Protein AF-A0A2G2PEE1-F1 (afdb_monomer)

Nearest PDB structures (foldseek):
  2o03-assembly1_A-2  TM=8.517E-01  e=1.850E+00  Mycobacterium tuberculosis
  2lbf-assembly1_B  TM=7.719E-01  e=1.071E+00  Homo sapiens
  1mzb-assembly1_A  TM=7.634E-01  e=1.639E+00  Pseudomonas aeruginosa
  5okz-assembly2_H  TM=4.747E-01  e=6.619E+00  Saccharomyces cerevisiae S288C

Secondary structure (DSSP, 8-state):
----S-STTTTTTS---HHHHHHHHHHHHHHHHHHHTTT---HHHHHHHHHHTT----HHHHHHHHHHTT---TT----

Radius of gyration: 13.45 Å; Cα contacts (8 Å, |Δi|>4): 54; chains: 1; bounding box: 31×38×3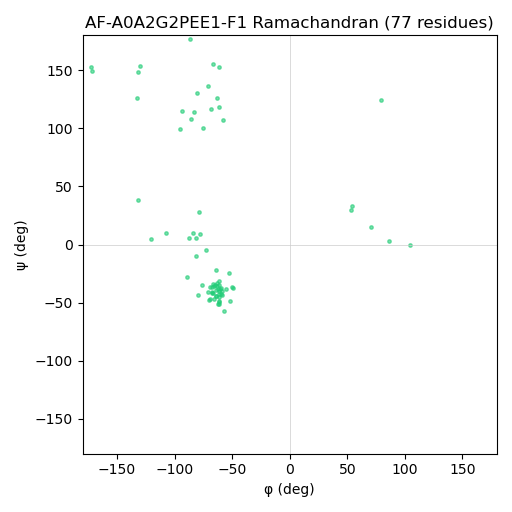0 Å

Solvent-accessible surface area (backbone atoms only — not comparable to full-atom values): 4936 Å² total; per-residue (Å²): 133,89,86,76,90,67,70,84,68,66,79,79,82,61,92,71,48,74,70,49,51,53,49,53,57,50,47,52,55,51,49,50,52,26,55,76,47,74,42,44,48,34,54,74,51,46,50,48,56,37,44,76,76,67,47,87,72,58,67,68,58,49,42,49,53,31,57,78,67,72,58,64,14,71,85,67,80,86,127

Sequence (79 aa):
MKVHRSGYYQWLKKPVSNRELENQELLIKIKEAYQDSNGIYGHRNILKDLKEIGIHVNKKRVARLMSEASLYGVGTYKT

pLDDT: mean 77.16, std 18.82, range [32.75, 93.69]

Mean predicted aligned error: 8.74 Å

Foldseek 3Di:
DDDDPPPPCPVPPDPQDPVNVVLVVVLVLLVVVCVVVVLQDDLVVSCVVCVVVVRDDDSVSSNVSCVVVVRGHPPDDDD

Structure (mmCIF, N/CA/C/O backbone):
data_AF-A0A2G2PEE1-F1
#
_entry.id   AF-A0A2G2PEE1-F1
#
loop_
_atom_site.group_PDB
_atom_site.id
_atom_site.type_symbol
_atom_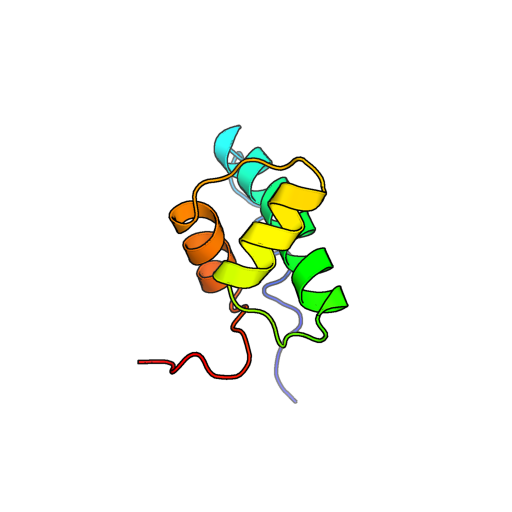site.label_atom_id
_atom_site.label_alt_id
_atom_site.label_comp_id
_atom_site.label_asym_id
_atom_site.label_entity_id
_atom_site.label_seq_id
_atom_site.pdbx_PDB_ins_code
_atom_site.Cartn_x
_atom_site.Cartn_y
_atom_site.Cartn_z
_atom_site.occupancy
_atom_site.B_iso_or_equiv
_atom_site.auth_seq_id
_atom_site.auth_comp_id
_atom_site.auth_asym_id
_atom_site.auth_atom_id
_atom_site.pdbx_PDB_model_num
ATOM 1 N N . MET A 1 1 ? 12.762 -25.566 -0.033 1.00 40.47 1 MET A N 1
ATOM 2 C CA . MET A 1 1 ? 11.932 -25.284 1.165 1.00 40.47 1 MET A CA 1
ATOM 3 C C . MET A 1 1 ? 11.971 -23.780 1.413 1.00 40.47 1 MET A C 1
ATOM 5 O O . MET A 1 1 ? 13.025 -23.227 1.138 1.00 40.47 1 MET A O 1
ATOM 9 N N . LYS A 1 2 ? 10.909 -23.198 2.005 1.00 32.75 2 LYS A N 1
ATOM 10 C CA . LYS A 1 2 ? 10.934 -21.945 2.803 1.00 32.75 2 LYS A CA 1
ATOM 11 C C . LYS A 1 2 ? 10.977 -20.634 2.001 1.00 32.75 2 LYS A C 1
ATOM 13 O O . LYS A 1 2 ? 11.911 -20.434 1.252 1.00 32.75 2 LYS A O 1
ATOM 18 N N . VAL A 1 3 ? 10.090 -19.647 2.137 1.00 42.22 3 VAL A N 1
ATOM 19 C CA . VAL A 1 3 ? 8.851 -19.340 2.900 1.00 42.22 3 VAL A CA 1
ATOM 20 C C . VAL A 1 3 ? 8.376 -17.987 2.279 1.00 42.22 3 VAL A C 1
ATOM 22 O O . VAL A 1 3 ? 9.225 -17.245 1.809 1.00 42.22 3 VAL A O 1
ATOM 25 N N . HIS A 1 4 ? 7.125 -17.515 2.213 1.00 35.91 4 HIS A N 1
ATOM 26 C CA . HIS A 1 4 ? 5.827 -17.952 2.720 1.00 35.91 4 HIS A CA 1
ATOM 27 C C . HIS A 1 4 ? 4.731 -17.045 2.101 1.00 35.91 4 HIS A C 1
ATOM 29 O O . HIS A 1 4 ? 4.942 -15.847 1.933 1.00 35.91 4 HIS A O 1
ATOM 35 N N . ARG A 1 5 ? 3.516 -17.562 1.877 1.00 46.56 5 ARG A N 1
ATOM 36 C CA . ARG A 1 5 ? 2.312 -16.767 1.534 1.00 46.56 5 ARG A CA 1
ATOM 37 C C . ARG A 1 5 ? 1.688 -16.094 2.776 1.00 46.56 5 ARG A C 1
ATOM 39 O O . ARG A 1 5 ? 0.476 -15.935 2.849 1.00 46.56 5 ARG A O 1
ATOM 46 N N . SER A 1 6 ? 2.480 -15.787 3.807 1.00 40.97 6 SER A N 1
ATOM 47 C CA . SER A 1 6 ? 1.964 -15.646 5.182 1.00 40.97 6 SER A CA 1
ATOM 48 C C . SER A 1 6 ? 1.886 -14.242 5.758 1.00 40.97 6 SER A C 1
ATOM 50 O O . SER A 1 6 ? 1.628 -14.118 6.948 1.00 40.97 6 SER A O 1
ATOM 52 N N . GLY A 1 7 ? 2.089 -13.192 4.968 1.00 39.12 7 GLY A N 1
ATOM 53 C CA . GLY A 1 7 ? 1.734 -11.833 5.402 1.00 39.12 7 GLY A CA 1
ATOM 54 C C . GLY A 1 7 ? 0.293 -11.458 5.045 1.00 39.12 7 GLY A C 1
ATOM 55 O O . GLY A 1 7 ? -0.342 -10.674 5.742 1.00 39.12 7 GLY A O 1
ATOM 56 N N . TYR A 1 8 ? -0.241 -12.060 3.976 1.00 46.44 8 TYR A N 1
ATOM 57 C CA . TYR A 1 8 ? -1.463 -11.622 3.293 1.00 46.44 8 TYR A CA 1
ATOM 58 C C . TYR A 1 8 ? -2.737 -11.698 4.159 1.00 46.44 8 TYR A C 1
ATOM 60 O O . TYR A 1 8 ? -3.677 -10.952 3.91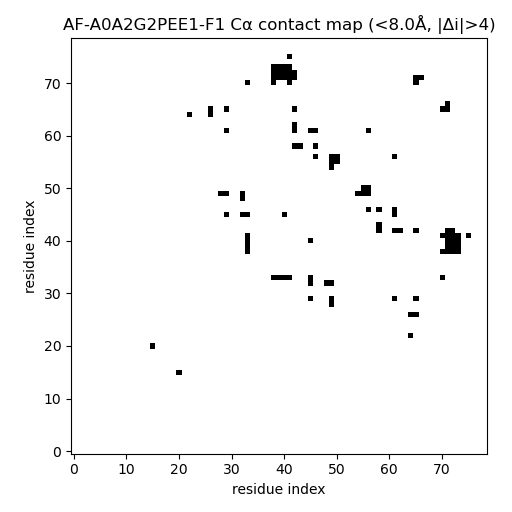6 1.00 46.44 8 TYR A O 1
ATOM 68 N N . TYR A 1 9 ? -2.746 -12.525 5.211 1.00 39.91 9 TYR A N 1
ATOM 69 C CA . TYR A 1 9 ? -3.901 -12.699 6.103 1.00 39.91 9 TYR A CA 1
ATOM 70 C C . TYR A 1 9 ? -3.627 -12.350 7.577 1.00 39.91 9 TYR A C 1
ATOM 72 O O . TYR A 1 9 ? -4.500 -12.545 8.417 1.00 39.91 9 TYR A O 1
ATOM 80 N N . GLN A 1 10 ? -2.445 -11.843 7.949 1.00 36.75 10 GLN A N 1
ATOM 81 C CA . GLN A 1 10 ? -2.064 -11.771 9.373 1.00 36.75 10 GLN A CA 1
ATOM 82 C C . GLN A 1 10 ? -2.651 -10.570 10.146 1.00 36.75 10 GLN A C 1
ATOM 84 O O . GLN A 1 10 ? -2.621 -10.553 11.373 1.00 36.75 10 GLN A O 1
ATOM 89 N N . TRP A 1 11 ? -3.269 -9.609 9.456 1.00 49.03 11 TRP A N 1
ATOM 90 C CA . TRP A 1 11 ? -3.999 -8.471 10.041 1.00 49.03 11 TRP A CA 1
ATOM 91 C C . TRP A 1 11 ? -5.359 -8.816 10.691 1.00 49.03 11 TRP A C 1
ATOM 93 O O . TRP A 1 11 ? -5.995 -7.958 11.296 1.00 49.03 11 TRP A O 1
ATOM 103 N N . LEU A 1 12 ? -5.811 -10.071 10.602 1.00 46.91 12 LEU A N 1
ATOM 104 C CA . LEU A 1 12 ? -7.194 -10.495 10.879 1.00 46.91 12 LEU A CA 1
ATOM 105 C C . LEU A 1 12 ? -7.584 -10.630 12.368 1.00 46.91 12 LEU A C 1
ATOM 107 O O . LEU A 1 12 ? -8.650 -11.162 12.662 1.00 46.91 12 LEU A O 1
ATOM 111 N N . LYS A 1 13 ? -6.755 -10.202 13.332 1.00 44.84 13 LYS A N 1
ATOM 112 C CA . LYS A 1 13 ? -6.994 -10.478 14.769 1.00 44.84 13 LYS A CA 1
ATOM 113 C C . LYS A 1 13 ? -6.876 -9.272 15.711 1.00 44.84 13 LYS A C 1
ATOM 115 O O . LYS A 1 13 ? -6.408 -9.412 16.839 1.00 44.84 13 LYS A O 1
ATOM 120 N N . LYS A 1 14 ? -7.329 -8.089 15.296 1.00 56.69 14 LYS A N 1
ATOM 121 C CA . LYS A 1 14 ? -7.676 -7.004 16.234 1.00 56.69 14 LYS A CA 1
ATOM 122 C C . LYS A 1 14 ? -9.051 -6.438 15.877 1.00 56.69 14 LYS A C 1
ATOM 124 O O . LYS A 1 14 ? -9.380 -6.449 14.692 1.00 56.69 14 LYS A O 1
ATOM 129 N N . PRO A 1 15 ? -9.849 -5.955 16.851 1.00 60.69 15 PRO A N 1
ATOM 130 C CA . PRO A 1 15 ? -11.056 -5.199 16.540 1.00 60.69 15 PRO A CA 1
ATOM 131 C C . PRO A 1 15 ? -10.637 -3.995 15.696 1.00 60.69 15 PRO A C 1
ATOM 133 O O . PRO A 1 15 ? -9.933 -3.094 16.154 1.00 60.69 15 PRO A O 1
ATOM 136 N N . VAL A 1 16 ? -10.972 -4.066 14.415 1.00 62.41 16 VAL A N 1
ATOM 137 C CA . VAL A 1 16 ? -10.601 -3.085 13.406 1.00 62.41 16 VAL A CA 1
ATOM 138 C C . VAL A 1 16 ? -11.362 -1.801 13.712 1.00 62.41 16 VAL A C 1
ATOM 140 O O . VAL A 1 16 ? -12.589 -1.779 13.713 1.00 62.41 16 VAL A O 1
ATOM 143 N N . SER A 1 17 ? -10.635 -0.727 14.023 1.00 77.19 17 SER A N 1
ATOM 144 C CA . SER A 1 17 ? -11.230 0.610 14.106 1.00 77.19 17 SER A CA 1
ATOM 145 C C . SER A 1 17 ? -11.793 0.995 12.734 1.00 77.19 17 SER A C 1
ATOM 147 O O . SER A 1 17 ? -11.241 0.574 11.718 1.00 77.19 17 SER A O 1
ATOM 149 N N . ASN A 1 18 ? -12.814 1.854 12.673 1.00 79.50 18 ASN A N 1
ATOM 150 C CA . ASN A 1 18 ? -13.342 2.379 11.403 1.00 79.50 18 ASN A CA 1
ATOM 151 C C . ASN A 1 18 ? -12.229 2.935 10.495 1.00 79.50 18 ASN A C 1
ATOM 153 O O . ASN A 1 18 ? -12.232 2.720 9.289 1.00 79.50 18 ASN A O 1
ATOM 157 N N . ARG A 1 19 ? -11.208 3.569 11.087 1.00 80.56 19 ARG A N 1
ATOM 158 C CA . ARG A 1 19 ? -10.025 4.048 10.354 1.00 80.56 19 ARG A CA 1
ATOM 159 C C . ARG A 1 19 ? -9.181 2.937 9.753 1.00 80.56 19 ARG A C 1
ATOM 161 O O . ARG A 1 19 ? -8.555 3.145 8.717 1.00 80.56 19 ARG A O 1
ATOM 168 N N . GLU A 1 20 ? -9.099 1.807 10.442 1.00 80.25 20 GLU A N 1
ATOM 169 C CA . GLU A 1 20 ? -8.384 0.650 9.936 1.00 80.25 20 GLU A CA 1
ATOM 170 C C . GLU A 1 20 ? -9.156 0.070 8.757 1.00 80.25 20 GLU A C 1
ATOM 172 O O . GLU A 1 20 ? -8.549 -0.063 7.708 1.00 80.25 20 GLU A O 1
ATOM 177 N N . LEU A 1 21 ? -10.479 -0.121 8.868 1.00 83.06 21 LEU A N 1
ATOM 178 C CA . LEU A 1 21 ? -11.344 -0.547 7.753 1.00 83.06 21 LEU A CA 1
ATOM 179 C C . LEU A 1 21 ? -11.173 0.335 6.509 1.00 83.06 21 LEU A C 1
ATOM 181 O O . LEU A 1 21 ? -10.892 -0.178 5.431 1.00 83.06 21 LEU A O 1
ATOM 185 N N . GLU A 1 22 ? -11.214 1.659 6.657 1.00 86.06 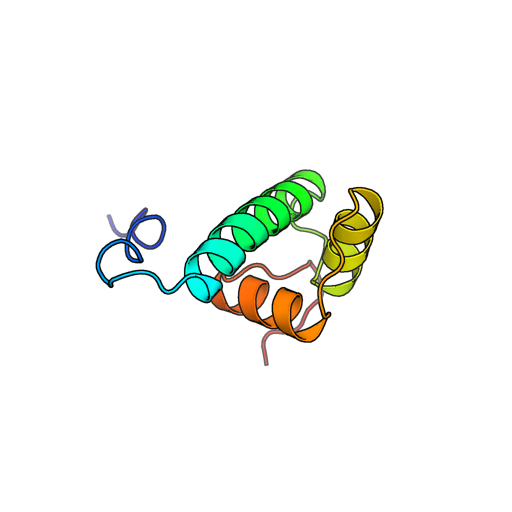22 GLU A N 1
ATOM 186 C CA . GLU A 1 22 ? -10.941 2.564 5.532 1.00 86.06 22 GLU A CA 1
ATOM 187 C C . GLU A 1 22 ? -9.526 2.385 4.955 1.00 86.06 22 GLU A C 1
ATOM 189 O O . GLU A 1 22 ? -9.317 2.499 3.749 1.00 86.06 22 GLU A O 1
ATOM 194 N N . ASN A 1 23 ? -8.519 2.147 5.806 1.00 88.00 23 ASN A N 1
ATOM 195 C CA . ASN A 1 23 ? -7.160 1.869 5.336 1.00 88.00 23 ASN A CA 1
ATOM 196 C C . ASN A 1 23 ? -7.101 0.542 4.575 1.00 88.00 23 ASN A C 1
ATOM 198 O O . ASN A 1 23 ? -6.354 0.454 3.605 1.00 88.00 23 ASN A O 1
ATOM 202 N N . GLN A 1 24 ? -7.877 -0.459 4.995 1.00 84.94 24 GLN A N 1
ATOM 203 C CA . GLN A 1 24 ? -7.992 -1.754 4.331 1.00 84.94 24 GLN A CA 1
ATOM 204 C C . GLN A 1 24 ? -8.553 -1.588 2.917 1.00 84.94 24 GLN A C 1
ATOM 206 O O . GLN A 1 24 ? -7.933 -2.036 1.953 1.00 84.94 24 GLN A O 1
ATOM 211 N N . GLU A 1 25 ? -9.677 -0.883 2.789 1.00 87.38 25 GLU A N 1
ATOM 212 C CA . GLU A 1 25 ? -10.313 -0.588 1.501 1.00 8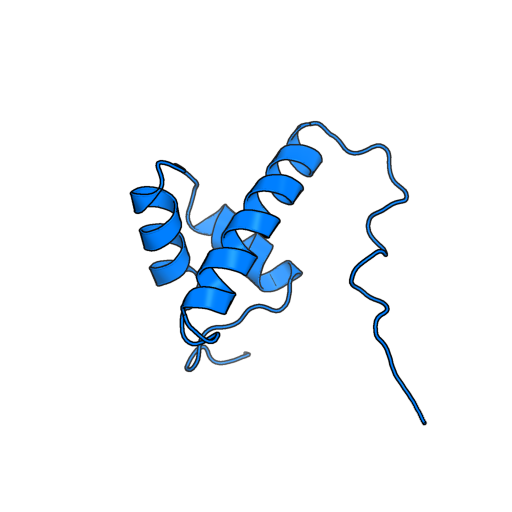7.38 25 GLU A CA 1
ATOM 213 C C . GLU A 1 25 ? -9.395 0.232 0.590 1.00 87.38 25 GLU A C 1
ATOM 215 O O . GLU A 1 25 ? -9.191 -0.104 -0.579 1.00 87.38 25 GLU A O 1
ATOM 220 N N . LEU A 1 26 ? -8.762 1.269 1.142 1.00 89.56 26 LEU A N 1
ATOM 221 C CA . LEU A 1 26 ? -7.809 2.090 0.404 1.00 89.56 26 LEU A CA 1
ATOM 222 C C . LEU A 1 26 ? -6.592 1.277 -0.053 1.00 89.56 26 LEU A C 1
ATOM 224 O O . LEU A 1 26 ? -6.091 1.481 -1.158 1.00 89.56 26 LEU A O 1
ATOM 228 N N . LEU A 1 27 ? -6.112 0.346 0.773 1.00 88.25 27 LEU A N 1
ATOM 229 C CA . LEU A 1 27 ? -4.979 -0.505 0.433 1.00 88.25 27 LEU A CA 1
ATOM 230 C C . LEU A 1 27 ? -5.307 -1.466 -0.717 1.00 88.25 27 LEU A C 1
ATOM 232 O O . LEU A 1 27 ? -4.426 -1.745 -1.530 1.00 88.25 27 LEU A O 1
ATOM 236 N N . ILE A 1 28 ? -6.550 -1.946 -0.817 1.00 88.31 28 ILE A N 1
ATOM 237 C CA . ILE A 1 28 ? -7.006 -2.753 -1.960 1.00 88.31 28 ILE A CA 1
ATOM 238 C C . ILE A 1 28 ? -6.893 -1.929 -3.246 1.00 88.31 28 ILE A C 1
ATOM 240 O O . ILE A 1 28 ? -6.237 -2.365 -4.188 1.00 88.31 28 ILE A O 1
ATOM 244 N N . LYS A 1 29 ? -7.413 -0.697 -3.246 1.00 89.88 29 LYS A N 1
ATOM 245 C CA . LYS A 1 29 ? -7.340 0.216 -4.401 1.00 89.88 29 LYS A CA 1
ATOM 246 C C . LYS A 1 29 ? -5.902 0.562 -4.796 1.00 89.88 29 LYS A C 1
ATOM 248 O O . LYS A 1 29 ? -5.567 0.594 -5.975 1.00 89.88 29 LYS A O 1
ATOM 253 N N . ILE A 1 30 ? -5.028 0.769 -3.810 1.00 88.50 30 ILE A N 1
ATOM 254 C CA . ILE A 1 30 ? -3.588 0.986 -4.029 1.00 88.50 30 ILE A CA 1
ATOM 255 C C . ILE A 1 30 ? -2.941 -0.227 -4.710 1.00 88.50 30 ILE A C 1
ATOM 257 O O . ILE A 1 30 ? -2.114 -0.049 -5.601 1.00 88.50 30 ILE A O 1
ATOM 261 N N . LYS A 1 31 ? -3.287 -1.450 -4.291 1.00 86.19 31 LYS A N 1
ATOM 262 C CA . LYS A 1 31 ? -2.748 -2.685 -4.879 1.00 86.19 31 LYS A CA 1
ATOM 263 C C . LYS A 1 31 ? -3.227 -2.896 -6.311 1.00 86.19 31 LYS A C 1
ATOM 265 O O . LYS A 1 31 ? -2.406 -3.285 -7.131 1.00 86.19 31 LYS A O 1
ATOM 270 N N . GLU A 1 32 ? -4.500 -2.619 -6.594 1.00 87.50 32 GLU A N 1
ATOM 271 C CA . GLU A 1 32 ? -5.065 -2.659 -7.951 1.00 87.50 32 GLU A CA 1
ATOM 272 C C . GLU A 1 32 ? -4.287 -1.717 -8.879 1.00 87.50 32 GLU A C 1
ATOM 274 O O . GLU A 1 32 ? -3.640 -2.184 -9.809 1.00 87.50 32 GLU A O 1
ATOM 279 N N . ALA A 1 33 ? -4.199 -0.425 -8.539 1.00 88.31 33 ALA A N 1
ATOM 280 C CA . ALA A 1 33 ? -3.455 0.555 -9.339 1.00 88.31 33 ALA A CA 1
ATOM 281 C C . ALA A 1 33 ? -1.962 0.195 -9.489 1.00 88.31 33 ALA A C 1
ATOM 283 O O 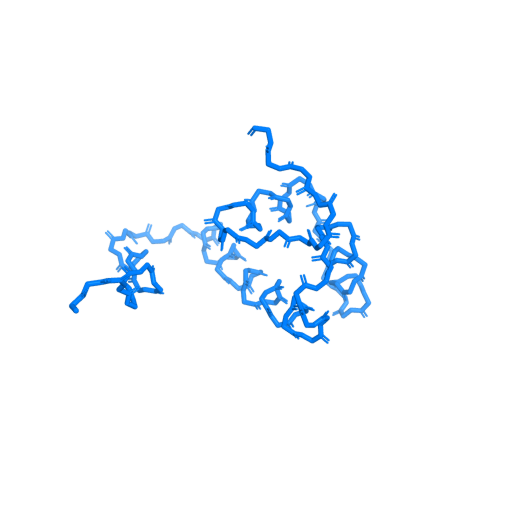. ALA A 1 33 ? -1.350 0.375 -10.543 1.00 88.31 33 ALA A O 1
ATOM 284 N N . TYR A 1 34 ? -1.350 -0.358 -8.437 1.00 87.25 34 TYR A N 1
ATOM 285 C CA . TYR A 1 34 ? 0.036 -0.814 -8.497 1.00 87.25 34 TYR A CA 1
ATOM 286 C C . TYR A 1 34 ? 0.206 -2.000 -9.449 1.00 87.25 34 TYR A C 1
ATOM 288 O O . TYR A 1 34 ? 1.161 -2.017 -10.227 1.00 87.25 34 TYR A O 1
ATOM 296 N N . GLN A 1 35 ? -0.715 -2.961 -9.423 1.00 86.00 35 GLN A N 1
ATOM 297 C CA . GLN A 1 35 ? -0.708 -4.111 -10.318 1.00 86.00 35 GLN A CA 1
ATOM 298 C C . GLN A 1 35 ? -0.969 -3.700 -11.772 1.00 86.00 35 GLN A C 1
ATOM 300 O O . GLN A 1 35 ? -0.245 -4.166 -12.648 1.00 86.00 35 GLN A O 1
ATOM 305 N N . ASP A 1 36 ? -1.902 -2.778 -12.012 1.00 87.38 36 ASP A N 1
ATOM 306 C CA . ASP A 1 36 ? -2.196 -2.222 -13.340 1.00 87.38 36 ASP A CA 1
ATOM 307 C C . ASP A 1 36 ? -0.980 -1.498 -13.940 1.00 87.38 36 ASP A C 1
ATOM 309 O O . ASP A 1 36 ? -0.744 -1.531 -15.146 1.00 87.38 36 ASP A O 1
ATOM 313 N N . SER A 1 37 ? -0.143 -0.901 -13.086 1.00 85.31 37 SER A N 1
ATOM 314 C CA . SER A 1 37 ? 1.131 -0.287 -13.483 1.00 85.31 37 SER A CA 1
ATOM 315 C C . SER A 1 37 ? 2.298 -1.278 -13.648 1.00 85.31 37 SER A C 1
ATOM 317 O O . SER A 1 37 ? 3.444 -0.850 -13.802 1.00 85.31 37 SER A O 1
ATOM 319 N N . ASN A 1 38 ? 2.058 -2.591 -13.543 1.00 85.88 38 ASN A N 1
ATOM 320 C CA . ASN A 1 38 ? 3.082 -3.643 -13.464 1.00 85.88 38 ASN A CA 1
ATOM 321 C C . ASN A 1 38 ? 4.127 -3.421 -12.349 1.00 85.88 38 ASN A C 1
ATOM 323 O O . ASN A 1 38 ? 5.285 -3.825 -12.462 1.00 85.88 38 ASN A O 1
ATOM 327 N N . GLY A 1 39 ? 3.734 -2.756 -11.261 1.00 81.69 39 GLY A N 1
ATOM 328 C CA . GLY A 1 39 ? 4.609 -2.418 -10.140 1.00 81.69 39 GLY A CA 1
ATOM 329 C C . GLY A 1 39 ? 5.652 -1.338 -10.437 1.00 81.69 39 GLY A C 1
ATOM 330 O O . GLY A 1 39 ? 6.598 -1.155 -9.671 1.00 81.69 39 GLY A O 1
ATOM 331 N N . ILE A 1 40 ? 5.498 -0.599 -11.537 1.00 87.00 40 ILE A N 1
ATOM 332 C CA . ILE A 1 40 ? 6.400 0.501 -11.892 1.00 87.00 40 ILE A CA 1
ATOM 333 C C . ILE A 1 40 ? 6.105 1.726 -11.018 1.00 87.00 40 ILE A C 1
ATOM 335 O O . ILE A 1 40 ? 7.017 2.464 -10.639 1.00 87.00 40 ILE 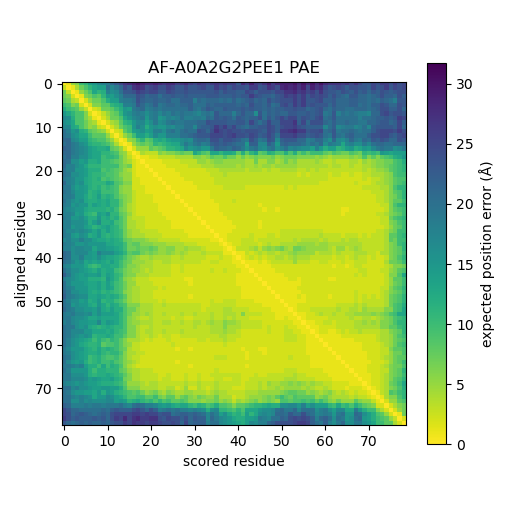A O 1
ATOM 339 N N . TYR A 1 41 ? 4.839 1.956 -10.668 1.00 90.00 41 TYR A N 1
ATOM 340 C CA . TYR A 1 41 ? 4.415 3.200 -10.036 1.00 90.00 41 TYR A CA 1
ATOM 341 C C . TYR A 1 41 ? 4.700 3.251 -8.533 1.00 90.00 41 TYR A C 1
ATOM 343 O O . TYR A 1 41 ? 4.328 2.381 -7.752 1.00 90.00 41 TYR A O 1
ATOM 351 N N . GLY A 1 42 ? 5.323 4.351 -8.105 1.00 87.44 42 GLY A N 1
ATOM 352 C CA . GLY A 1 42 ? 5.421 4.723 -6.694 1.00 87.44 42 GLY A CA 1
ATOM 353 C C . GLY A 1 42 ? 4.211 5.534 -6.217 1.00 87.44 42 GLY A C 1
ATOM 354 O O . GLY A 1 42 ? 3.362 5.950 -7.006 1.00 87.44 42 GLY A O 1
ATOM 355 N N . HIS A 1 43 ? 4.186 5.865 -4.922 1.00 89.19 43 HIS A N 1
ATOM 356 C CA . HIS A 1 43 ? 3.059 6.551 -4.264 1.00 89.19 43 HIS A CA 1
ATOM 357 C C . HIS A 1 43 ? 2.587 7.850 -4.927 1.00 89.19 43 HIS A C 1
ATOM 359 O O . HIS A 1 43 ? 1.441 8.246 -4.741 1.00 89.19 43 HIS A O 1
ATOM 365 N N . ARG A 1 44 ? 3.451 8.541 -5.681 1.00 90.69 44 ARG A N 1
ATOM 366 C CA . ARG A 1 44 ? 3.075 9.761 -6.408 1.00 90.69 44 ARG A CA 1
ATOM 367 C C . ARG A 1 44 ? 2.162 9.473 -7.594 1.00 90.69 44 ARG A C 1
ATOM 369 O O . ARG A 1 44 ? 1.242 10.251 -7.811 1.00 90.69 44 ARG A O 1
ATOM 376 N N . ASN A 1 45 ? 2.430 8.402 -8.338 1.00 92.31 45 ASN A N 1
ATOM 377 C CA . ASN A 1 45 ? 1.627 8.014 -9.496 1.00 92.31 45 ASN A CA 1
ATOM 378 C C . ASN A 1 45 ? 0.365 7.288 -9.035 1.00 92.31 45 ASN A C 1
ATOM 380 O O . ASN A 1 45 ? -0.714 7.711 -9.410 1.00 92.31 45 ASN A O 1
ATOM 384 N N . ILE A 1 46 ? 0.482 6.376 -8.064 1.00 91.88 46 ILE A N 1
ATOM 385 C CA . ILE A 1 46 ? -0.690 5.748 -7.435 1.00 91.88 46 ILE A CA 1
ATOM 386 C C . ILE A 1 46 ? -1.659 6.794 -6.867 1.00 91.88 46 ILE A C 1
ATOM 388 O O . ILE A 1 46 ? -2.867 6.659 -6.989 1.00 91.88 46 ILE A O 1
ATOM 392 N N . LEU A 1 47 ? -1.159 7.886 -6.274 1.00 93.62 47 LEU A N 1
ATOM 393 C CA . LEU A 1 47 ? -2.023 8.979 -5.821 1.00 93.62 47 LEU A CA 1
ATOM 394 C C . LEU A 1 47 ? -2.778 9.668 -6.971 1.00 93.62 47 LEU A C 1
ATOM 396 O O . LEU A 1 47 ? -3.875 10.169 -6.740 1.00 93.62 47 LEU A O 1
ATOM 400 N N . LYS A 1 48 ? -2.190 9.760 -8.168 1.00 93.25 48 LYS A N 1
ATOM 401 C CA . LYS A 1 48 ? -2.877 10.310 -9.344 1.00 93.25 48 LYS A CA 1
ATOM 402 C C . LYS A 1 48 ? -3.970 9.354 -9.800 1.00 93.25 48 LYS A C 1
ATOM 404 O O . LYS A 1 48 ? -5.106 9.796 -9.898 1.00 93.25 48 LYS A O 1
ATOM 409 N N . ASP A 1 49 ? -3.656 8.069 -9.916 1.00 91.62 49 ASP A N 1
ATOM 410 C CA . ASP A 1 49 ? -4.617 7.037 -10.317 1.00 91.62 49 ASP A CA 1
ATOM 411 C C . ASP A 1 49 ? -5.807 6.994 -9.342 1.00 91.62 49 ASP A C 1
ATOM 413 O O . ASP A 1 49 ? -6.965 7.015 -9.748 1.00 91.62 49 ASP A O 1
ATOM 417 N N . LEU A 1 50 ? -5.534 7.064 -8.030 1.00 92.00 50 LEU A N 1
ATOM 418 C CA . LEU A 1 50 ? -6.570 7.165 -6.997 1.00 92.00 50 LEU A CA 1
ATOM 419 C C . LEU A 1 50 ? -7.453 8.410 -7.172 1.00 92.00 50 LEU A C 1
ATOM 421 O O . LEU A 1 50 ? -8.663 8.332 -6.980 1.00 92.00 50 LEU A O 1
ATOM 425 N N . LYS A 1 51 ? -6.880 9.559 -7.544 1.00 93.69 51 LYS A N 1
ATOM 426 C CA . LYS A 1 51 ? -7.663 10.779 -7.792 1.00 93.69 51 LYS A CA 1
ATOM 427 C C . LYS A 1 51 ? -8.525 10.670 -9.045 1.00 93.69 51 LYS A C 1
ATOM 429 O O . LYS A 1 51 ? -9.639 11.185 -9.030 1.00 93.69 51 LYS A O 1
ATOM 434 N N . GLU A 1 52 ? -8.033 10.016 -10.093 1.00 91.81 52 GLU A N 1
ATOM 435 C CA . GLU A 1 52 ? -8.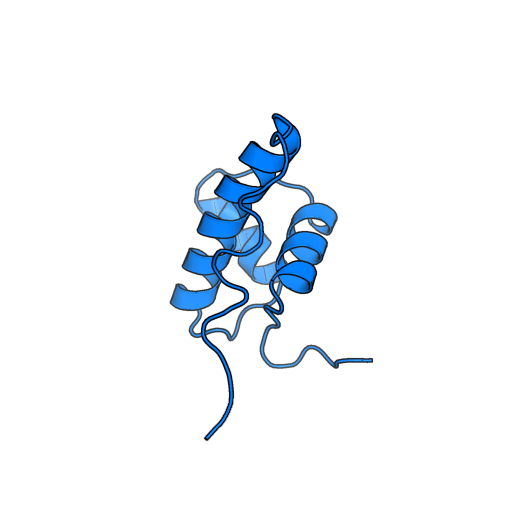779 9.805 -11.339 1.00 91.81 52 GLU A CA 1
ATOM 436 C C . GLU A 1 52 ? -10.030 8.951 -11.111 1.00 91.81 52 GLU A C 1
ATOM 438 O O . GLU A 1 52 ? -11.087 9.252 -11.660 1.00 91.81 52 GLU A O 1
ATOM 443 N N . ILE A 1 53 ? -9.959 7.971 -10.206 1.00 89.56 53 ILE A N 1
ATOM 444 C CA . ILE A 1 53 ? -11.122 7.174 -9.776 1.00 89.56 53 ILE A CA 1
ATOM 445 C C . ILE A 1 53 ? -11.956 7.845 -8.665 1.00 89.56 53 ILE A C 1
ATOM 447 O O . ILE A 1 53 ? -12.827 7.212 -8.071 1.00 89.56 53 ILE A O 1
ATOM 451 N N . GLY A 1 54 ? -11.694 9.120 -8.352 1.00 92.56 54 GLY A N 1
ATOM 452 C CA . GLY A 1 54 ? -12.462 9.920 -7.391 1.00 92.56 54 GLY A CA 1
ATOM 453 C C . GLY A 1 54 ? -12.040 9.788 -5.921 1.00 92.56 54 GLY A C 1
ATOM 454 O O . GLY A 1 54 ? -12.636 10.424 -5.047 1.00 92.56 54 GLY A O 1
ATOM 455 N N . ILE A 1 55 ? -10.990 9.023 -5.610 1.00 91.19 55 ILE A N 1
ATOM 456 C CA . ILE A 1 55 ? -10.502 8.812 -4.242 1.00 91.19 55 ILE A CA 1
ATOM 457 C C . ILE A 1 55 ? -9.543 9.936 -3.834 1.00 91.19 55 ILE A C 1
ATOM 459 O O . ILE A 1 55 ? -8.381 10.013 -4.240 1.00 91.19 55 ILE A O 1
ATOM 463 N N . HIS A 1 56 ? -10.022 10.803 -2.944 1.00 92.31 56 HIS A N 1
ATOM 464 C CA . HIS A 1 56 ? -9.261 11.937 -2.430 1.00 92.31 56 HIS A CA 1
ATOM 465 C C . HIS A 1 56 ? -8.579 11.586 -1.107 1.00 92.31 56 HIS A C 1
ATOM 467 O O . HIS A 1 56 ? -9.184 11.619 -0.037 1.00 92.31 56 HIS A O 1
ATOM 473 N N . VAL A 1 57 ? -7.286 11.264 -1.169 1.00 91.19 57 VAL A N 1
ATOM 474 C CA . VAL A 1 57 ? -6.489 10.883 0.005 1.00 91.19 57 VAL A CA 1
ATOM 475 C C . VAL A 1 57 ? -5.182 11.662 0.093 1.00 91.19 57 VAL A C 1
ATOM 477 O O . VAL A 1 57 ? -4.618 12.124 -0.899 1.00 91.19 57 VAL A O 1
ATOM 480 N N . ASN A 1 58 ? -4.668 11.825 1.312 1.00 92.50 58 ASN A N 1
ATOM 481 C CA . ASN A 1 58 ? -3.397 12.507 1.528 1.00 92.50 58 ASN A CA 1
ATOM 482 C C . ASN A 1 58 ? -2.226 11.647 1.021 1.00 92.50 58 ASN A C 1
ATOM 484 O O . ASN A 1 58 ? -2.128 10.466 1.359 1.00 92.50 58 ASN A O 1
ATOM 488 N N . LYS A 1 59 ? -1.272 12.270 0.316 1.00 91.81 59 LYS A N 1
ATOM 489 C CA . LYS A 1 59 ? -0.022 11.634 -0.137 1.00 91.81 59 LYS A CA 1
ATOM 490 C C . LYS A 1 59 ? 0.716 10.869 0.968 1.00 91.81 59 LYS A C 1
ATOM 492 O O . LYS A 1 59 ? 1.258 9.803 0.704 1.00 91.81 59 LYS A O 1
ATOM 497 N N . LYS A 1 60 ? 0.711 11.378 2.209 1.00 92.25 60 LYS A N 1
ATOM 498 C CA . LYS A 1 60 ? 1.354 10.716 3.358 1.00 92.25 60 LYS A CA 1
ATOM 499 C C . LYS A 1 60 ? 0.648 9.409 3.732 1.00 92.25 60 LYS A C 1
ATOM 501 O O . LYS A 1 60 ? 1.321 8.451 4.092 1.00 92.25 60 LYS A O 1
ATOM 506 N N . ARG A 1 61 ? -0.689 9.358 3.622 1.00 92.62 61 ARG A N 1
ATOM 507 C CA . ARG A 1 61 ? -1.487 8.147 3.887 1.00 92.62 61 ARG A CA 1
ATOM 508 C C . ARG A 1 61 ? -1.162 7.072 2.851 1.00 92.62 61 ARG A C 1
ATOM 510 O O . ARG A 1 61 ? -0.849 5.957 3.241 1.00 92.62 61 ARG A O 1
ATOM 517 N N . VAL A 1 62 ? -1.136 7.437 1.566 1.00 91.62 62 VAL A N 1
ATOM 518 C CA . VAL A 1 62 ? -0.770 6.522 0.467 1.00 91.62 62 VAL A CA 1
ATOM 519 C C . VAL A 1 62 ? 0.662 6.013 0.625 1.00 91.62 62 VAL A C 1
ATOM 521 O O . VAL A 1 62 ? 0.884 4.810 0.595 1.00 91.62 62 VAL A O 1
ATOM 524 N N . ALA A 1 63 ? 1.628 6.907 0.864 1.00 90.88 63 ALA A N 1
ATOM 525 C CA . ALA A 1 63 ? 3.028 6.523 1.050 1.00 90.88 63 ALA A CA 1
ATOM 526 C C . ALA A 1 63 ? 3.221 5.570 2.240 1.00 90.88 63 ALA A C 1
ATOM 528 O O . ALA A 1 63 ? 3.935 4.577 2.115 1.00 90.88 63 ALA A O 1
ATOM 529 N N . ARG A 1 64 ? 2.553 5.839 3.373 1.00 91.38 64 ARG A N 1
ATOM 530 C CA . ARG A 1 64 ? 2.573 4.958 4.546 1.00 91.38 64 ARG A CA 1
ATOM 531 C C . ARG A 1 64 ? 2.000 3.578 4.219 1.00 91.38 64 ARG A C 1
ATOM 533 O O . ARG A 1 64 ? 2.679 2.593 4.465 1.00 91.38 64 ARG A O 1
ATOM 540 N N . LEU A 1 65 ? 0.806 3.512 3.625 1.00 90.00 65 LEU A N 1
ATOM 541 C CA . LEU A 1 65 ? 0.150 2.241 3.288 1.00 90.00 65 LEU A CA 1
ATOM 542 C C . LEU A 1 65 ? 0.942 1.428 2.256 1.00 90.00 65 LEU A C 1
ATOM 544 O O . LEU A 1 65 ? 1.058 0.215 2.394 1.00 90.00 65 LEU A O 1
ATOM 548 N N . MET A 1 66 ? 1.538 2.084 1.257 1.00 89.19 66 MET A N 1
ATOM 549 C CA . MET A 1 66 ? 2.436 1.420 0.308 1.00 89.19 66 MET A CA 1
ATOM 550 C C . MET A 1 66 ? 3.684 0.871 0.999 1.00 89.19 66 MET A C 1
ATOM 552 O O . MET A 1 66 ? 4.048 -0.275 0.759 1.00 89.19 66 MET A O 1
ATOM 556 N N . SER A 1 67 ? 4.302 1.645 1.897 1.00 86.75 67 SER A N 1
ATOM 557 C CA . SER A 1 67 ? 5.464 1.193 2.668 1.00 86.75 67 SER A CA 1
ATOM 558 C C . SER A 1 67 ? 5.123 0.020 3.593 1.00 86.75 67 SER A C 1
ATOM 560 O O . SER A 1 67 ? 5.863 -0.957 3.634 1.00 86.75 67 SER A O 1
ATOM 562 N N . GLU A 1 68 ? 3.997 0.085 4.308 1.00 86.38 68 GLU A N 1
ATOM 563 C CA . GLU A 1 68 ? 3.497 -1.001 5.166 1.00 86.38 68 GLU A CA 1
ATOM 564 C C . GLU A 1 68 ? 3.207 -2.274 4.351 1.00 86.38 68 GLU A C 1
ATOM 566 O O . GLU A 1 68 ? 3.475 -3.382 4.810 1.00 86.38 68 GLU A O 1
ATOM 571 N N . ALA A 1 69 ? 2.733 -2.124 3.111 1.00 82.75 69 ALA A N 1
ATOM 572 C CA . ALA A 1 69 ? 2.485 -3.228 2.187 1.00 82.75 69 ALA A CA 1
ATOM 573 C C . ALA A 1 69 ? 3.703 -3.636 1.339 1.00 82.75 69 ALA A C 1
ATOM 575 O O . ALA A 1 69 ? 3.567 -4.496 0.469 1.00 82.75 69 ALA A O 1
ATOM 576 N N . SER A 1 70 ? 4.883 -3.052 1.586 1.00 85.25 70 SER A N 1
ATOM 577 C CA . SER A 1 70 ? 6.115 -3.299 0.820 1.00 85.25 70 SER A CA 1
ATOM 578 C C . SER A 1 70 ? 5.973 -3.084 -0.699 1.00 85.25 70 SER A C 1
ATOM 580 O O . SER A 1 70 ? 6.606 -3.776 -1.495 1.00 85.25 70 SER A O 1
ATOM 582 N N . LEU A 1 71 ? 5.136 -2.125 -1.102 1.00 84.06 71 LEU A N 1
ATOM 583 C CA . LEU A 1 71 ? 4.927 -1.713 -2.490 1.00 84.06 71 LEU A CA 1
ATOM 584 C C . LEU A 1 71 ? 5.842 -0.527 -2.805 1.00 84.06 71 LEU A C 1
ATOM 586 O O . LEU A 1 71 ? 5.673 0.565 -2.255 1.00 84.06 71 LEU A O 1
ATOM 590 N N . TYR A 1 72 ? 6.798 -0.733 -3.707 1.00 82.38 72 TYR A N 1
ATOM 591 C CA . TYR A 1 72 ? 7.792 0.268 -4.079 1.00 82.38 72 TYR A CA 1
ATOM 592 C C . TYR A 1 72 ? 7.888 0.342 -5.596 1.00 82.38 72 TYR A C 1
ATOM 594 O O . TYR A 1 72 ? 8.110 -0.671 -6.248 1.00 82.38 72 TYR A O 1
ATOM 602 N N . GLY A 1 73 ? 7.731 1.544 -6.147 1.00 83.69 73 GLY A N 1
ATOM 603 C CA . GLY A 1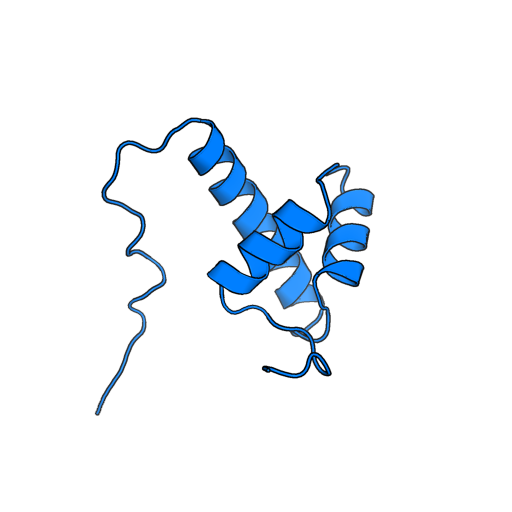 73 ? 7.895 1.749 -7.582 1.00 83.69 73 GLY A CA 1
ATOM 604 C C . GLY A 1 73 ? 9.341 1.525 -8.021 1.00 83.69 73 GLY A C 1
ATOM 605 O O . GLY A 1 73 ? 10.288 1.698 -7.245 1.00 83.69 73 GLY A O 1
ATOM 606 N N . VAL A 1 74 ? 9.517 1.188 -9.293 1.00 76.88 74 VAL A N 1
ATOM 607 C CA . VAL A 1 74 ? 10.841 1.039 -9.903 1.00 76.88 74 VAL A CA 1
ATOM 608 C C . VAL A 1 74 ? 11.572 2.388 -9.822 1.00 76.88 74 VAL A C 1
ATOM 610 O O . VAL A 1 74 ? 11.105 3.394 -10.351 1.00 76.88 74 VAL A O 1
ATOM 613 N N . GLY A 1 75 ? 12.705 2.423 -9.112 1.00 68.50 75 GLY A N 1
ATOM 614 C CA . GLY A 1 75 ? 13.540 3.622 -8.945 1.00 68.50 75 GLY A CA 1
ATOM 615 C C . GLY A 1 75 ? 13.446 4.329 -7.587 1.00 68.50 75 GLY A C 1
ATOM 616 O O . GLY A 1 75 ? 14.150 5.314 -7.372 1.00 68.50 75 GLY A O 1
ATOM 617 N N . THR A 1 76 ? 12.635 3.852 -6.637 1.00 57.19 76 THR A N 1
ATOM 618 C CA . THR A 1 76 ? 12.730 4.341 -5.251 1.00 57.19 76 THR A CA 1
ATOM 619 C C . THR A 1 76 ? 13.842 3.608 -4.505 1.00 57.19 76 THR A C 1
ATOM 621 O O . THR A 1 76 ? 13.744 2.404 -4.276 1.00 57.19 76 THR A O 1
ATOM 624 N N . TYR A 1 77 ? 14.899 4.329 -4.124 1.00 51.50 77 TYR A N 1
ATOM 625 C CA . TYR A 1 77 ? 15.983 3.792 -3.302 1.00 51.50 77 TYR A CA 1
ATOM 626 C C . TYR A 1 77 ? 15.455 3.376 -1.925 1.00 51.50 77 TYR A C 1
ATOM 628 O O . TYR A 1 77 ? 14.836 4.173 -1.219 1.00 51.50 77 TYR A O 1
ATOM 636 N N . LYS A 1 78 ? 15.720 2.125 -1.542 1.00 48.75 78 LYS A N 1
ATOM 637 C CA . LYS A 1 78 ? 15.595 1.652 -0.164 1.00 48.75 78 LYS A CA 1
ATOM 638 C C . LYS A 1 78 ? 16.803 2.213 0.590 1.00 48.75 78 LYS A C 1
ATOM 640 O O . LYS A 1 78 ? 17.912 1.736 0.371 1.00 48.75 78 LYS A O 1
ATOM 645 N N . THR A 1 79 ? 16.613 3.295 1.342 1.00 49.19 79 THR A N 1
ATOM 646 C CA . THR A 1 79 ? 17.608 3.726 2.337 1.00 49.19 79 THR A CA 1
ATOM 647 C C . THR A 1 79 ? 17.539 2.795 3.536 1.00 49.19 79 THR A C 1
ATOM 649 O O . THR A 1 79 ? 16.405 2.388 3.883 1.00 49.19 79 THR A O 1
#